Protein AF-A0A6U3RXX4-F1 (afdb_monomer_lite)

Structure (mmCIF, N/CA/C/O backbone):
data_AF-A0A6U3RXX4-F1
#
_entry.id   AF-A0A6U3RXX4-F1
#
loop_
_atom_site.group_PDB
_atom_site.id
_atom_site.type_symbol
_atom_site.label_atom_id
_atom_site.label_alt_id
_atom_site.label_comp_id
_atom_site.label_asym_id
_atom_site.label_entity_id
_atom_site.label_seq_id
_atom_site.pdbx_PDB_ins_code
_atom_site.Cartn_x
_atom_site.Cartn_y
_atom_site.Cartn_z
_atom_site.occupancy
_atom_site.B_iso_or_equiv
_atom_site.auth_seq_id
_atom_site.auth_comp_id
_atom_site.auth_asym_id
_atom_site.auth_atom_id
_atom_site.pdbx_PDB_model_num
ATOM 1 N N . MET A 1 1 ? 13.235 -25.865 76.300 1.00 36.00 1 MET A N 1
ATOM 2 C CA .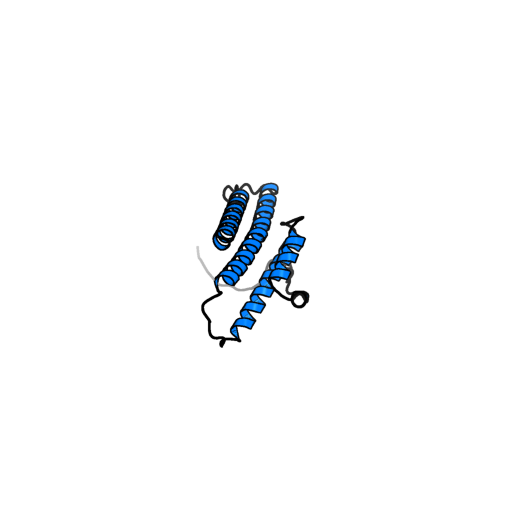 MET A 1 1 ? 14.362 -26.823 76.305 1.00 36.00 1 MET A CA 1
ATOM 3 C C . MET A 1 1 ? 14.403 -27.543 74.965 1.00 36.00 1 MET A C 1
ATOM 5 O O . MET A 1 1 ? 13.385 -28.084 74.573 1.00 36.00 1 MET A O 1
ATOM 9 N N . LYS A 1 2 ? 15.593 -27.541 74.352 1.00 37.03 2 LYS A N 1
ATOM 10 C CA . LYS A 1 2 ? 16.148 -28.481 73.360 1.00 37.03 2 LYS A CA 1
ATOM 11 C C . LYS A 1 2 ? 15.532 -28.563 71.951 1.00 37.03 2 LYS A C 1
ATOM 13 O O . LYS A 1 2 ? 14.462 -29.102 71.715 1.00 37.03 2 LYS A O 1
ATOM 18 N N . THR A 1 3 ? 16.356 -28.066 71.036 1.00 46.34 3 THR A N 1
ATOM 19 C CA . THR A 1 3 ? 16.461 -28.303 69.597 1.00 46.34 3 THR A CA 1
ATOM 20 C C . THR A 1 3 ? 16.712 -29.776 69.245 1.00 46.34 3 THR A C 1
ATOM 22 O O . THR A 1 3 ? 17.406 -30.478 69.981 1.00 46.34 3 THR A O 1
ATOM 25 N N . SER A 1 4 ? 16.252 -30.215 68.067 1.00 43.06 4 SER A N 1
ATOM 26 C CA . SER A 1 4 ? 17.024 -31.097 67.170 1.00 43.06 4 SER A CA 1
ATOM 27 C C . SER A 1 4 ? 16.424 -31.169 65.763 1.00 43.06 4 SER A C 1
ATOM 29 O O . SER A 1 4 ? 15.220 -31.313 65.584 1.00 43.06 4 SER A O 1
ATOM 31 N N . PHE A 1 5 ? 17.328 -31.041 64.794 1.00 48.62 5 PHE A N 1
ATOM 32 C CA . PHE A 1 5 ? 17.185 -31.136 63.341 1.00 48.62 5 PHE A CA 1
ATOM 33 C C . PHE A 1 5 ? 17.335 -32.599 62.877 1.00 48.62 5 PHE A C 1
ATOM 35 O O . PHE A 1 5 ? 18.210 -33.287 63.395 1.00 48.62 5 PHE A O 1
ATOM 42 N N . ALA A 1 6 ? 16.582 -33.017 61.852 1.00 43.78 6 ALA A N 1
ATOM 43 C CA . ALA A 1 6 ? 16.952 -34.031 60.839 1.00 43.78 6 ALA A CA 1
ATOM 44 C C . ALA A 1 6 ? 15.867 -34.018 59.730 1.00 43.78 6 ALA A C 1
ATOM 46 O O . ALA A 1 6 ? 14.708 -34.287 60.018 1.00 43.78 6 ALA A O 1
ATOM 47 N N . ILE A 1 7 ? 16.098 -33.368 58.583 1.00 49.62 7 ILE A N 1
ATOM 48 C CA . ILE A 1 7 ? 16.572 -33.909 57.285 1.00 49.62 7 ILE A CA 1
ATOM 49 C C . ILE A 1 7 ? 15.543 -34.823 56.563 1.00 49.62 7 ILE A C 1
ATOM 51 O O . ILE A 1 7 ? 15.255 -35.933 56.993 1.00 49.62 7 ILE A O 1
ATOM 55 N N . LEU A 1 8 ? 15.042 -34.270 55.443 1.00 46.16 8 LEU A N 1
ATOM 56 C CA . LEU A 1 8 ? 14.252 -34.780 54.292 1.00 46.16 8 LEU A CA 1
ATOM 57 C C . LEU A 1 8 ? 14.699 -36.171 53.762 1.00 46.16 8 LEU A C 1
ATOM 59 O O . LEU A 1 8 ? 15.834 -36.534 54.067 1.00 46.16 8 LEU A O 1
ATOM 63 N N . PRO A 1 9 ? 13.936 -36.919 52.909 1.00 52.41 9 PRO A N 1
ATOM 64 C CA . PRO A 1 9 ? 13.135 -36.396 51.777 1.00 52.41 9 PRO A CA 1
ATOM 65 C C . PRO A 1 9 ? 11.862 -37.186 51.380 1.00 52.41 9 PRO A C 1
ATOM 67 O O . PRO A 1 9 ? 11.770 -38.384 51.603 1.00 52.41 9 PRO A O 1
ATOM 70 N N . PHE A 1 10 ? 10.918 -36.566 50.661 1.00 43.75 10 PHE A N 1
ATOM 71 C CA . PHE A 1 10 ? 10.232 -37.282 49.575 1.00 43.75 10 PHE A CA 1
ATOM 72 C C . PHE A 1 10 ? 9.606 -36.321 48.565 1.00 43.75 10 PHE A C 1
ATOM 74 O O . PHE A 1 10 ? 8.859 -35.407 48.908 1.00 43.75 10 PHE A O 1
ATOM 81 N N . LEU A 1 11 ? 9.968 -36.552 47.309 1.00 52.66 11 LEU A N 1
ATOM 82 C CA . LEU A 1 11 ? 9.427 -35.920 46.123 1.00 52.66 11 LEU A CA 1
ATOM 83 C C . LEU A 1 11 ? 7.968 -36.336 45.903 1.00 52.66 11 LEU A C 1
ATOM 85 O O . LEU A 1 11 ? 7.667 -37.524 45.850 1.00 52.66 11 LEU A O 1
ATOM 89 N N . ALA A 1 12 ? 7.104 -35.362 45.647 1.00 48.19 12 ALA A N 1
ATOM 90 C CA . ALA A 1 12 ? 5.940 -35.504 44.775 1.00 48.19 12 ALA A CA 1
ATOM 91 C C . ALA A 1 12 ? 5.602 -34.086 44.293 1.00 48.19 12 ALA A C 1
ATOM 93 O O . ALA A 1 12 ? 5.144 -33.247 45.056 1.00 48.19 12 ALA A O 1
ATOM 94 N N . SER A 1 13 ? 6.097 -33.686 43.124 1.00 54.62 13 SER A N 1
ATOM 95 C CA . SER A 1 13 ? 5.371 -33.873 41.866 1.00 54.62 13 SER A CA 1
ATOM 96 C C . SER A 1 13 ? 3.950 -33.324 41.967 1.00 54.62 13 SER A C 1
ATOM 98 O O . SER A 1 13 ? 3.011 -34.052 42.272 1.00 54.62 13 SER A O 1
ATOM 100 N N . MET A 1 14 ? 3.800 -32.029 41.704 1.00 49.22 14 MET A N 1
ATOM 101 C CA . MET A 1 14 ? 2.543 -31.503 41.188 1.00 49.22 14 MET A CA 1
ATOM 102 C C . MET A 1 14 ? 2.856 -30.312 40.290 1.00 49.22 14 MET A C 1
ATOM 104 O O . MET A 1 14 ? 2.725 -29.146 40.653 1.00 49.22 14 MET A O 1
ATOM 108 N N . THR A 1 15 ? 3.358 -30.638 39.104 1.00 49.78 15 THR A N 1
ATOM 109 C CA . THR A 1 15 ? 3.320 -29.755 37.946 1.00 49.78 15 THR A CA 1
ATOM 110 C C . THR A 1 15 ? 1.853 -29.453 37.651 1.00 49.78 15 THR A C 1
ATOM 112 O O . THR A 1 15 ? 1.142 -30.266 37.063 1.00 49.78 15 THR A O 1
ATOM 115 N N . CYS A 1 16 ? 1.372 -28.292 38.099 1.00 45.94 16 CYS A N 1
ATOM 116 C CA . CYS A 1 16 ? 0.114 -27.751 37.604 1.00 45.94 16 CYS A CA 1
ATOM 117 C C . CYS A 1 16 ? 0.222 -27.638 36.083 1.00 45.94 16 CYS A C 1
ATOM 119 O O . CYS A 1 16 ? 1.156 -27.038 35.552 1.00 45.94 16 CYS A O 1
ATOM 121 N N . ALA A 1 17 ? -0.713 -28.304 35.415 1.00 54.53 17 ALA A N 1
ATOM 122 C CA . ALA A 1 17 ? -0.782 -28.474 33.982 1.00 54.53 17 ALA A CA 1
ATOM 123 C C . ALA A 1 17 ? -0.676 -27.129 33.253 1.00 54.53 17 ALA A C 1
ATOM 125 O O . ALA A 1 17 ? -1.635 -26.360 33.187 1.00 54.53 17 ALA A O 1
ATOM 126 N N . PHE A 1 18 ? 0.484 -26.885 32.646 1.00 48.62 18 PHE A N 1
ATOM 127 C CA . PHE A 1 18 ? 0.571 -26.021 31.483 1.00 48.62 18 PHE A CA 1
ATOM 128 C C . PHE A 1 18 ? -0.165 -26.774 30.376 1.00 48.62 18 PHE A C 1
ATOM 130 O O . PHE A 1 18 ? 0.385 -27.667 29.728 1.00 48.62 18 PHE A O 1
ATOM 137 N N . THR A 1 19 ? -1.458 -26.499 30.223 1.00 48.56 19 THR A N 1
ATOM 138 C CA . THR A 1 19 ? -2.145 -26.851 28.990 1.00 48.56 19 THR A CA 1
ATOM 139 C C . THR A 1 19 ? -1.445 -26.046 27.908 1.00 48.56 19 THR A C 1
ATOM 141 O O . THR A 1 19 ? -1.616 -24.837 27.779 1.00 48.56 19 THR A O 1
ATOM 144 N N . VAL A 1 20 ? -0.551 -26.718 27.183 1.00 53.41 20 VAL A N 1
ATOM 145 C CA . VAL A 1 20 ? -0.064 -26.239 25.899 1.00 53.41 20 VAL A CA 1
ATOM 146 C C . VAL A 1 20 ? -1.321 -26.082 25.059 1.00 53.41 20 VAL A C 1
ATOM 148 O O . VAL A 1 20 ? -1.849 -27.056 24.528 1.00 53.41 20 VAL A O 1
ATOM 151 N N . VAL A 1 21 ? -1.844 -24.858 24.994 1.00 52.09 21 VAL A N 1
ATOM 152 C CA . VAL A 1 21 ? -2.673 -24.451 23.869 1.00 52.09 21 VAL A CA 1
ATOM 153 C C . VAL A 1 21 ? -1.810 -24.780 22.658 1.00 52.09 21 VAL A C 1
ATOM 155 O O . VAL A 1 21 ? -0.687 -24.269 22.583 1.00 52.09 21 VAL A O 1
ATOM 158 N N . PRO A 1 22 ? -2.237 -25.680 21.759 1.00 47.78 22 PRO A N 1
ATOM 159 C CA . PRO A 1 22 ? -1.530 -25.846 20.512 1.00 47.78 22 PRO A CA 1
ATOM 160 C C . PRO A 1 22 ? -1.639 -24.493 19.822 1.00 47.78 22 PRO A C 1
ATOM 162 O O . PRO A 1 22 ? -2.690 -24.126 19.299 1.00 47.78 22 PRO A O 1
ATOM 165 N N . THR A 1 23 ? -0.560 -23.715 19.873 1.00 53.69 23 THR A N 1
ATOM 166 C CA . THR A 1 23 ? -0.358 -22.649 18.911 1.00 53.69 23 THR A CA 1
ATOM 167 C C . THR A 1 23 ? -0.569 -23.306 17.556 1.00 53.69 23 THR A C 1
ATOM 169 O O . THR A 1 23 ? 0.056 -24.343 17.291 1.00 53.69 23 THR A O 1
ATOM 172 N N . PRO A 1 24 ? -1.480 -22.799 16.709 1.00 47.38 24 PRO A N 1
ATOM 173 C CA . PRO A 1 24 ? -1.510 -23.251 15.340 1.00 47.38 24 PRO A CA 1
ATOM 174 C C . PRO A 1 24 ? -0.126 -22.933 14.785 1.00 47.38 24 PRO A C 1
ATOM 176 O O . PRO A 1 24 ? 0.220 -21.783 14.525 1.00 47.38 24 PRO A O 1
ATOM 179 N N . ARG A 1 25 ? 0.703 -23.973 14.669 1.00 48.19 25 ARG A N 1
ATOM 180 C CA . ARG A 1 25 ? 1.862 -23.958 13.800 1.00 48.19 25 ARG A CA 1
ATOM 181 C C . ARG A 1 25 ? 1.276 -23.760 12.413 1.00 48.19 25 ARG A C 1
ATOM 183 O O . ARG A 1 25 ? 0.945 -24.731 11.738 1.00 48.19 25 ARG A O 1
ATOM 190 N N . PHE A 1 26 ? 1.170 -22.510 11.979 1.00 49.03 26 PHE A N 1
ATOM 191 C CA . PHE A 1 26 ? 1.100 -22.160 10.565 1.00 49.03 26 PHE A CA 1
ATOM 192 C C . PHE A 1 26 ? 2.476 -22.413 9.928 1.00 49.03 26 PHE A C 1
ATOM 194 O O . PHE A 1 26 ? 3.059 -21.579 9.259 1.00 49.03 26 PHE A O 1
ATOM 201 N N . GLY A 1 27 ? 3.003 -23.620 10.144 1.00 51.25 27 GLY A N 1
ATOM 202 C CA . GLY A 1 27 ? 3.893 -24.264 9.207 1.00 51.25 27 GLY A CA 1
ATOM 203 C C . GLY A 1 27 ? 3.003 -24.847 8.126 1.00 51.25 27 GLY A C 1
ATOM 204 O O . GLY A 1 27 ? 2.627 -26.017 8.173 1.00 51.25 27 GLY A O 1
ATOM 205 N N . ARG A 1 28 ? 2.621 -24.010 7.170 1.00 43.28 28 ARG A N 1
ATOM 206 C CA . ARG A 1 28 ? 2.225 -24.489 5.856 1.00 43.28 28 ARG A CA 1
ATOM 207 C C . ARG A 1 28 ? 2.954 -23.618 4.853 1.00 43.28 28 ARG A C 1
ATOM 209 O O . ARG A 1 28 ? 2.505 -22.524 4.544 1.00 43.28 28 ARG A O 1
ATOM 216 N N . HIS A 1 29 ? 4.085 -24.138 4.374 1.00 53.34 29 HIS A N 1
ATOM 217 C CA . HIS A 1 29 ? 4.596 -23.790 3.057 1.00 53.34 29 HIS A CA 1
ATOM 218 C C . HIS A 1 29 ? 3.409 -23.843 2.100 1.00 53.34 29 HIS A C 1
ATOM 220 O O . HIS A 1 29 ? 2.818 -24.905 1.877 1.00 53.34 29 HIS A O 1
ATOM 226 N N . SER A 1 30 ? 2.985 -22.669 1.654 1.00 48.69 30 SER A N 1
ATOM 227 C CA . SER A 1 30 ? 1.847 -22.541 0.774 1.00 48.69 30 SER A CA 1
ATOM 228 C C . SER A 1 30 ? 2.338 -22.835 -0.646 1.00 48.69 30 SER A C 1
ATOM 230 O O . SER A 1 30 ? 3.315 -22.225 -1.084 1.00 48.69 30 SER A O 1
ATOM 232 N N . PRO A 1 31 ? 1.689 -23.732 -1.408 1.00 51.09 31 PRO A N 1
ATOM 233 C CA . PRO A 1 31 ? 2.023 -23.977 -2.815 1.00 51.09 31 PRO A CA 1
ATOM 234 C C . PRO A 1 31 ? 1.776 -22.746 -3.714 1.00 51.09 31 PRO A C 1
ATOM 236 O O . PRO A 1 31 ? 1.960 -22.820 -4.926 1.00 51.09 31 PRO A O 1
ATOM 239 N N . THR A 1 32 ? 1.376 -21.612 -3.130 1.00 53.12 32 THR A N 1
ATOM 240 C CA . THR A 1 32 ? 1.086 -20.340 -3.794 1.00 53.12 32 THR A CA 1
ATOM 241 C C . THR A 1 32 ? 2.323 -19.600 -4.295 1.00 53.12 32 THR A C 1
ATOM 243 O O . THR A 1 32 ? 2.177 -18.726 -5.138 1.00 53.12 32 THR A O 1
ATOM 246 N N . LEU A 1 33 ? 3.535 -19.938 -3.838 1.00 56.84 33 LEU A N 1
ATOM 247 C CA . LEU A 1 33 ? 4.760 -19.261 -4.297 1.00 56.84 33 LEU A CA 1
ATOM 248 C C . LEU A 1 33 ? 5.047 -19.477 -5.788 1.00 56.84 33 LEU A C 1
ATOM 250 O O . LEU A 1 33 ? 5.612 -18.604 -6.430 1.00 56.84 33 LEU A O 1
ATOM 254 N N . ASN A 1 34 ? 4.611 -20.605 -6.355 1.00 60.31 34 ASN A N 1
ATOM 255 C CA . ASN A 1 34 ? 4.755 -20.878 -7.790 1.00 60.31 34 ASN A CA 1
ATOM 256 C C . ASN A 1 34 ? 3.672 -20.201 -8.651 1.00 60.31 34 ASN A C 1
ATOM 258 O O . ASN A 1 34 ? 3.650 -20.420 -9.860 1.00 60.31 34 ASN A O 1
ATOM 262 N N . LEU A 1 35 ? 2.745 -19.447 -8.047 1.00 62.44 35 LEU A N 1
ATOM 263 C CA . LEU A 1 35 ? 1.692 -18.743 -8.786 1.00 62.44 35 LEU A CA 1
ATOM 264 C C . LEU A 1 35 ? 2.157 -17.387 -9.315 1.00 62.44 35 LEU A C 1
ATOM 266 O O . LEU A 1 35 ? 1.616 -16.936 -10.315 1.00 62.44 35 LEU A O 1
ATOM 270 N N . TYR A 1 36 ? 3.149 -16.776 -8.669 1.00 73.50 36 TYR A N 1
ATOM 271 C CA . TYR A 1 36 ? 3.623 -15.441 -9.010 1.00 73.50 36 TYR A CA 1
ATOM 272 C C . TYR A 1 36 ? 4.940 -15.520 -9.768 1.00 73.50 36 TYR A C 1
ATOM 274 O O . TYR A 1 36 ? 5.870 -16.225 -9.364 1.00 73.50 36 TYR A O 1
ATOM 282 N N . GLN A 1 37 ? 5.018 -14.791 -10.876 1.00 76.88 37 GLN A N 1
ATOM 283 C CA . GLN A 1 37 ? 6.220 -14.728 -11.707 1.00 76.88 37 GLN A CA 1
ATOM 284 C C . GLN A 1 37 ? 7.175 -13.621 -11.247 1.00 76.88 37 GLN A C 1
ATOM 286 O O . GLN A 1 37 ? 8.363 -13.675 -11.568 1.00 76.88 37 GLN A O 1
ATOM 291 N N . SER A 1 38 ? 6.680 -12.646 -10.477 1.00 82.75 38 SER A N 1
ATOM 292 C CA . SER A 1 38 ? 7.474 -11.542 -9.936 1.00 82.75 38 SER A CA 1
ATOM 293 C C . SER A 1 38 ? 6.900 -10.975 -8.627 1.00 82.75 38 SER A C 1
ATOM 295 O O . SER A 1 38 ? 5.770 -11.281 -8.236 1.00 82.75 38 SER A O 1
ATOM 297 N N . VAL A 1 39 ? 7.685 -10.132 -7.942 1.00 88.00 39 VAL A N 1
ATOM 298 C CA . VAL A 1 39 ? 7.260 -9.426 -6.716 1.00 88.00 39 VAL A CA 1
ATOM 299 C C . VAL A 1 39 ? 6.133 -8.440 -7.024 1.00 88.00 39 VAL A C 1
ATOM 301 O O . VAL A 1 39 ? 5.193 -8.308 -6.247 1.00 88.00 39 VAL A O 1
ATOM 304 N N . GLU A 1 40 ? 6.182 -7.775 -8.176 1.00 88.81 40 GLU A N 1
ATOM 305 C CA . GLU A 1 40 ? 5.203 -6.770 -8.594 1.00 88.81 40 GLU A CA 1
ATOM 306 C C . GLU A 1 40 ? 3.797 -7.359 -8.751 1.00 88.81 40 GLU A C 1
ATOM 308 O O . GLU A 1 40 ? 2.817 -6.700 -8.394 1.00 88.81 40 GLU A O 1
ATOM 313 N N . GLU A 1 41 ? 3.697 -8.593 -9.254 1.00 88.62 41 GLU A N 1
ATOM 314 C CA . GLU A 1 41 ? 2.433 -9.325 -9.380 1.00 88.62 41 GLU A CA 1
ATOM 315 C C . GLU A 1 41 ? 1.847 -9.648 -8.000 1.00 88.62 41 GLU A C 1
ATOM 317 O O . GLU A 1 41 ? 0.672 -9.383 -7.741 1.00 88.62 41 GLU A O 1
ATOM 322 N N . ALA A 1 42 ? 2.686 -10.128 -7.078 1.00 89.88 42 ALA A N 1
ATOM 323 C CA . ALA A 1 42 ? 2.275 -10.414 -5.707 1.00 89.88 42 ALA A CA 1
ATOM 324 C C . ALA A 1 42 ? 1.840 -9.145 -4.954 1.00 89.88 42 ALA A C 1
ATOM 326 O O . ALA A 1 42 ? 0.858 -9.176 -4.213 1.00 89.88 42 ALA A O 1
ATOM 327 N N . ILE A 1 43 ? 2.521 -8.013 -5.174 1.00 92.75 43 ILE A N 1
ATOM 328 C CA . ILE A 1 43 ? 2.131 -6.714 -4.603 1.00 92.75 43 ILE A CA 1
ATOM 329 C C . ILE A 1 43 ? 0.783 -6.258 -5.167 1.00 92.75 43 ILE A C 1
ATOM 331 O O . ILE A 1 43 ? -0.071 -5.818 -4.400 1.00 92.75 43 ILE A O 1
ATOM 335 N N . ALA A 1 44 ? 0.561 -6.374 -6.480 1.00 93.25 44 ALA A N 1
ATOM 336 C CA . ALA A 1 44 ? -0.716 -5.999 -7.090 1.00 93.25 44 ALA A CA 1
ATOM 337 C C . ALA A 1 44 ? -1.883 -6.824 -6.525 1.00 93.25 44 ALA A C 1
ATOM 339 O O . ALA A 1 44 ? -2.957 -6.286 -6.245 1.00 93.25 44 ALA A O 1
ATOM 340 N N . ASP A 1 45 ? -1.663 -8.119 -6.301 1.00 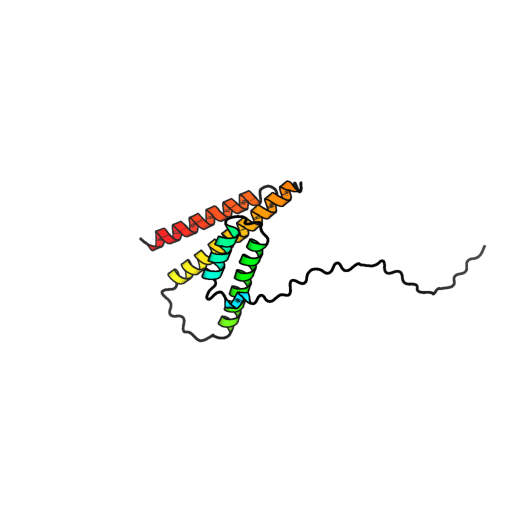92.38 45 ASP A N 1
ATOM 341 C CA . ASP A 1 45 ? -2.664 -8.978 -5.678 1.00 92.38 45 ASP A CA 1
ATOM 342 C C . ASP A 1 45 ? -2.871 -8.670 -4.193 1.00 92.38 45 ASP A C 1
ATOM 344 O O . ASP A 1 45 ? -4.019 -8.652 -3.737 1.00 92.38 45 ASP A O 1
ATOM 348 N N . ALA A 1 46 ? -1.810 -8.352 -3.449 1.00 92.31 46 ALA A N 1
ATOM 349 C CA . ALA A 1 46 ? -1.926 -7.900 -2.067 1.00 92.31 46 ALA A CA 1
ATOM 350 C C . ALA A 1 46 ? -2.744 -6.607 -1.965 1.00 92.31 46 ALA A C 1
ATOM 352 O O . ALA A 1 46 ? -3.694 -6.548 -1.187 1.00 92.31 46 ALA A O 1
ATOM 353 N N . GLU A 1 47 ? -2.464 -5.607 -2.800 1.00 94.38 47 GLU A N 1
ATOM 354 C CA . GLU A 1 47 ? -3.244 -4.366 -2.866 1.00 94.38 47 GLU A CA 1
ATOM 355 C C . GLU A 1 47 ? -4.716 -4.635 -3.188 1.00 94.38 47 GLU A C 1
ATOM 357 O O . GLU A 1 47 ? -5.605 -4.132 -2.500 1.00 94.38 47 GLU A O 1
ATOM 362 N N . ARG A 1 48 ? -4.988 -5.484 -4.186 1.00 94.50 48 ARG A N 1
ATOM 363 C CA . ARG A 1 48 ? -6.352 -5.865 -4.573 1.00 94.50 48 ARG A CA 1
ATOM 364 C C . ARG A 1 48 ? -7.110 -6.546 -3.431 1.00 94.50 48 ARG A C 1
ATOM 366 O O . ARG A 1 48 ? -8.293 -6.270 -3.242 1.00 94.50 48 ARG A O 1
ATOM 373 N N . ILE A 1 49 ? -6.460 -7.443 -2.691 1.00 93.38 49 ILE A N 1
ATOM 374 C CA . ILE A 1 49 ? -7.061 -8.153 -1.549 1.00 93.38 49 ILE A CA 1
ATOM 375 C C . ILE A 1 49 ? -7.295 -7.186 -0.380 1.00 93.38 49 ILE A C 1
ATOM 377 O O . ILE A 1 49 ? -8.360 -7.207 0.238 1.00 93.38 49 ILE A O 1
ATOM 381 N N . CYS A 1 50 ? -6.329 -6.311 -0.105 1.00 93.44 50 CYS A N 1
ATOM 382 C CA . CYS A 1 50 ? -6.367 -5.359 1.002 1.00 93.44 50 CYS A CA 1
ATOM 383 C C . CYS A 1 50 ? -7.270 -4.141 0.760 1.00 93.44 50 CYS A C 1
ATOM 385 O O . CYS A 1 50 ? -7.594 -3.449 1.722 1.00 93.44 50 CYS A O 1
ATOM 387 N N . ALA A 1 51 ? -7.688 -3.873 -0.483 1.00 92.25 51 ALA A N 1
ATOM 388 C CA . ALA A 1 51 ? -8.454 -2.678 -0.848 1.00 92.25 51 ALA A CA 1
ATOM 389 C C . ALA A 1 51 ? -9.767 -2.514 -0.061 1.00 92.25 51 ALA A C 1
ATOM 391 O O . ALA A 1 51 ? -10.175 -1.390 0.224 1.00 92.25 51 ALA A O 1
ATOM 392 N N . ASN A 1 52 ? -10.425 -3.625 0.285 1.00 88.19 52 ASN A N 1
ATOM 393 C CA . ASN A 1 52 ? -11.705 -3.602 0.998 1.00 88.19 52 ASN A CA 1
ATOM 394 C C . ASN A 1 52 ? -11.536 -3.607 2.523 1.00 88.19 52 ASN A C 1
ATOM 396 O O . ASN A 1 52 ? -12.227 -2.868 3.218 1.00 88.19 52 ASN A O 1
ATOM 400 N N . ASP A 1 53 ? -10.643 -4.454 3.041 1.00 90.44 53 ASP A N 1
ATOM 401 C CA . ASP A 1 53 ? -10.350 -4.550 4.473 1.00 90.44 53 ASP A CA 1
ATOM 402 C C . ASP A 1 53 ? -8.839 -4.743 4.693 1.00 90.44 53 ASP A C 1
ATOM 404 O O . ASP A 1 53 ? -8.339 -5.878 4.645 1.00 90.44 53 ASP A O 1
ATOM 408 N N . PRO A 1 54 ? -8.097 -3.655 4.967 1.00 89.75 54 PRO A N 1
ATOM 409 C CA . PRO A 1 54 ? -6.662 -3.720 5.227 1.00 89.75 54 PRO A CA 1
ATOM 410 C C . PRO A 1 54 ? -6.326 -4.381 6.574 1.00 89.75 54 PRO A C 1
ATOM 412 O O . PRO A 1 54 ? -5.177 -4.748 6.809 1.00 89.75 54 PRO A O 1
ATOM 415 N N . GLY A 1 55 ? -7.306 -4.556 7.466 1.00 90.12 55 GLY A N 1
ATOM 416 C CA . GLY A 1 55 ? -7.148 -5.243 8.747 1.00 90.12 55 GLY A CA 1
ATOM 417 C C . GLY A 1 55 ? -7.516 -6.728 8.712 1.00 90.12 55 GLY A C 1
ATOM 418 O O . GLY A 1 55 ? -7.493 -7.369 9.774 1.00 90.12 55 GLY A O 1
ATOM 419 N N . SER A 1 56 ? -7.894 -7.259 7.546 1.00 91.19 56 SER A N 1
ATOM 420 C CA . SER A 1 56 ? -8.305 -8.653 7.359 1.00 91.19 56 SER A CA 1
ATOM 421 C C . SER A 1 56 ? -7.134 -9.633 7.498 1.00 91.19 56 SER A C 1
ATOM 423 O O . SER A 1 56 ? -5.958 -9.286 7.339 1.00 91.19 56 SER A O 1
ATOM 425 N N . ALA A 1 57 ? -7.447 -10.894 7.809 1.00 91.00 57 ALA A N 1
ATOM 426 C CA . ALA A 1 57 ? -6.434 -11.946 7.854 1.00 91.00 57 ALA A CA 1
ATOM 427 C C . ALA A 1 57 ? -5.895 -12.251 6.449 1.00 91.00 57 ALA A C 1
ATOM 429 O O . ALA A 1 57 ? -4.707 -12.514 6.290 1.00 91.00 57 ALA A O 1
ATOM 430 N N . GLU A 1 58 ? -6.758 -12.156 5.443 1.00 91.88 58 GLU A N 1
ATOM 431 C CA . GLU A 1 58 ? -6.466 -12.351 4.030 1.00 91.88 58 GLU A CA 1
ATOM 432 C C . GLU A 1 58 ? -5.484 -11.292 3.522 1.00 91.88 58 GLU A C 1
ATOM 434 O O . GLU A 1 58 ? -4.504 -11.642 2.870 1.00 91.88 58 GLU A O 1
ATOM 439 N N . CYS A 1 59 ? -5.688 -10.020 3.886 1.00 92.94 59 CYS A N 1
ATOM 440 C CA . CYS A 1 59 ? -4.747 -8.946 3.570 1.00 92.94 59 CYS A CA 1
ATOM 441 C C . CYS A 1 59 ? -3.366 -9.196 4.190 1.00 92.94 59 CYS A C 1
ATOM 443 O O . CYS A 1 59 ? -2.344 -9.029 3.526 1.00 92.94 59 CYS A O 1
ATOM 445 N N . ARG A 1 60 ? -3.316 -9.630 5.456 1.00 91.62 60 ARG A N 1
ATOM 446 C CA . ARG A 1 60 ? -2.047 -9.972 6.113 1.00 91.62 60 ARG A CA 1
ATOM 447 C C . ARG A 1 60 ? -1.326 -11.109 5.396 1.00 91.62 60 ARG A C 1
ATOM 449 O O . ARG A 1 60 ? -0.169 -10.943 5.040 1.00 91.62 60 ARG A O 1
ATOM 456 N N . VAL A 1 61 ? -2.035 -12.199 5.102 1.00 93.00 61 VAL A N 1
ATOM 457 C CA . VAL A 1 61 ? -1.475 -13.344 4.368 1.00 93.00 61 VAL A CA 1
ATOM 458 C C . VAL A 1 61 ? -0.978 -12.933 2.981 1.00 93.00 61 VAL A C 1
ATOM 460 O O . VAL A 1 61 ? 0.061 -13.417 2.544 1.00 93.00 61 VAL A O 1
ATOM 463 N N . ALA A 1 62 ? -1.682 -12.039 2.285 1.00 92.06 62 ALA A N 1
ATOM 464 C CA . ALA A 1 62 ? -1.246 -11.568 0.975 1.00 92.06 62 ALA A CA 1
ATOM 465 C C . ALA A 1 62 ? 0.092 -10.812 1.047 1.00 92.06 62 ALA A C 1
ATOM 467 O O . ALA A 1 62 ? 0.982 -11.070 0.240 1.00 92.06 62 ALA A O 1
ATOM 468 N N . TRP A 1 63 ? 0.278 -9.947 2.049 1.00 93.56 63 TRP A N 1
ATOM 469 C CA . TRP A 1 63 ? 1.566 -9.288 2.280 1.00 93.56 63 TRP A CA 1
ATOM 470 C C . TRP A 1 63 ? 2.653 -10.242 2.800 1.00 93.56 63 TRP A C 1
ATOM 472 O O . TRP A 1 63 ? 3.807 -10.083 2.412 1.00 93.56 63 TRP A O 1
ATOM 482 N N . ASP A 1 64 ? 2.306 -11.265 3.589 1.00 92.88 64 ASP A N 1
ATOM 483 C CA . ASP A 1 64 ? 3.256 -12.312 4.004 1.00 92.88 64 ASP A CA 1
ATOM 484 C C . ASP A 1 64 ? 3.787 -13.099 2.784 1.00 92.88 64 ASP A C 1
ATOM 486 O O . ASP A 1 64 ? 4.961 -13.462 2.727 1.00 92.88 64 ASP A O 1
ATOM 490 N N . ILE A 1 65 ? 2.948 -13.331 1.765 1.00 91.44 65 ILE A N 1
ATOM 491 C CA . ILE A 1 65 ? 3.367 -13.966 0.502 1.00 91.44 65 ILE A CA 1
ATOM 492 C C . ILE A 1 65 ? 4.366 -13.081 -0.257 1.00 91.44 65 ILE A C 1
ATOM 494 O O . ILE A 1 65 ? 5.340 -13.608 -0.794 1.00 91.44 65 ILE A O 1
ATOM 498 N N . VAL A 1 66 ? 4.155 -11.758 -0.291 1.00 92.00 66 VAL A N 1
ATOM 499 C CA . VAL A 1 66 ? 5.109 -10.811 -0.902 1.00 92.00 66 VAL A CA 1
ATOM 500 C C . VAL A 1 66 ? 6.483 -10.934 -0.238 1.00 92.00 66 VAL A C 1
ATOM 502 O O . VAL A 1 66 ? 7.487 -11.048 -0.938 1.00 92.00 66 VAL A O 1
ATOM 505 N N . GLU A 1 67 ? 6.531 -10.972 1.097 1.00 90.94 67 GLU A N 1
ATOM 506 C CA . GLU A 1 67 ? 7.789 -11.114 1.846 1.00 90.94 67 GLU A CA 1
ATOM 507 C C . GLU A 1 67 ? 8.509 -12.436 1.548 1.00 90.94 67 GLU A C 1
ATOM 509 O O . GLU A 1 67 ? 9.727 -12.458 1.355 1.00 90.94 67 GLU A O 1
ATOM 514 N N . GLU A 1 68 ? 7.771 -13.542 1.455 1.00 89.50 68 GLU A N 1
ATOM 515 C CA . GLU A 1 68 ? 8.350 -14.856 1.160 1.00 89.50 68 GLU A CA 1
ATOM 516 C C . GLU A 1 68 ? 8.912 -14.942 -0.275 1.00 89.50 68 GLU A C 1
ATOM 518 O O . GLU A 1 68 ? 9.967 -15.546 -0.506 1.00 89.50 68 GLU A O 1
ATOM 523 N N . ILE A 1 69 ? 8.252 -14.307 -1.253 1.00 87.00 69 ILE A N 1
ATOM 524 C CA . ILE A 1 69 ? 8.739 -14.245 -2.642 1.00 87.00 69 ILE A CA 1
ATOM 525 C C . ILE A 1 69 ? 10.028 -13.426 -2.723 1.00 87.00 69 ILE A C 1
ATOM 527 O O . ILE A 1 69 ? 10.996 -13.875 -3.339 1.00 87.00 69 ILE A O 1
ATOM 531 N N . GLU A 1 70 ? 10.075 -12.258 -2.083 1.00 84.44 70 GLU A N 1
ATOM 532 C CA . GLU A 1 70 ? 11.282 -11.426 -2.036 1.00 84.44 70 GLU A CA 1
ATOM 533 C C . GLU A 1 70 ? 12.450 -12.150 -1.367 1.00 84.44 70 GLU A C 1
ATOM 535 O O . GLU A 1 70 ? 13.567 -12.125 -1.885 1.00 84.44 70 GLU A O 1
ATOM 540 N N . SER A 1 71 ? 12.184 -12.842 -0.256 1.00 84.12 71 SER A N 1
ATOM 541 C CA . SER A 1 71 ? 13.167 -13.694 0.418 1.00 84.12 71 SER A CA 1
ATOM 542 C C . SER A 1 71 ? 13.718 -14.756 -0.540 1.00 84.12 71 SER A C 1
ATOM 544 O O . SER A 1 71 ? 14.932 -14.912 -0.694 1.00 84.12 71 SER A O 1
ATOM 546 N N . THR A 1 72 ? 12.834 -15.427 -1.284 1.00 80.19 72 THR A N 1
ATOM 547 C CA . THR A 1 72 ? 13.221 -16.446 -2.270 1.00 80.19 72 THR A CA 1
ATOM 548 C C . THR A 1 72 ? 14.057 -15.870 -3.416 1.00 80.19 72 THR A C 1
ATOM 550 O O . THR A 1 72 ? 15.017 -16.508 -3.853 1.00 80.19 72 THR A O 1
ATOM 553 N N . ILE A 1 73 ? 13.713 -14.684 -3.927 1.00 77.50 73 ILE A N 1
ATOM 554 C CA . ILE A 1 73 ? 14.475 -14.014 -4.992 1.00 77.50 73 ILE A CA 1
ATOM 555 C C . ILE A 1 73 ? 15.848 -13.591 -4.471 1.00 77.50 73 ILE A C 1
ATOM 557 O O . ILE A 1 73 ? 16.852 -13.926 -5.095 1.00 77.50 73 ILE A O 1
ATOM 561 N N . SER A 1 74 ? 15.909 -12.969 -3.292 1.00 73.88 74 SER A N 1
ATOM 562 C CA . SER A 1 74 ? 17.170 -12.571 -2.662 1.00 73.88 74 SER A CA 1
ATOM 563 C C . SER A 1 74 ? 18.111 -13.765 -2.454 1.00 73.88 74 SER A C 1
ATOM 565 O O . SER A 1 74 ? 19.311 -13.663 -2.708 1.00 73.88 74 SER A O 1
ATOM 567 N N . HIS A 1 75 ? 17.575 -14.932 -2.083 1.00 64.31 75 HIS A N 1
ATOM 568 C CA . HIS A 1 75 ? 18.362 -16.161 -1.976 1.00 64.31 75 HIS A CA 1
ATOM 569 C C . HIS A 1 75 ? 18.864 -16.701 -3.324 1.00 64.31 75 HIS A C 1
ATOM 571 O O . HIS A 1 75 ? 19.956 -17.265 -3.370 1.00 64.31 75 HIS A O 1
ATOM 577 N N . LYS A 1 76 ? 18.110 -16.530 -4.417 1.00 61.81 76 LYS A N 1
ATOM 578 C CA . LYS A 1 76 ? 18.523 -16.962 -5.766 1.00 61.81 76 LYS A CA 1
ATOM 579 C C . LYS A 1 76 ? 19.567 -16.032 -6.388 1.00 61.81 76 LYS A C 1
ATOM 581 O O . LYS A 1 76 ? 20.457 -16.507 -7.086 1.00 61.81 76 LYS A O 1
ATOM 586 N N . GLU A 1 77 ? 19.496 -14.731 -6.117 1.00 57.31 77 GLU A N 1
ATOM 587 C CA . GLU A 1 77 ? 20.482 -13.758 -6.610 1.00 57.31 77 GLU A CA 1
ATOM 588 C C . GLU A 1 77 ? 21.848 -13.884 -5.915 1.00 57.31 77 GLU A C 1
ATOM 590 O O . GLU A 1 77 ? 22.875 -13.550 -6.506 1.00 57.31 77 GLU A O 1
ATOM 595 N N . GLY A 1 78 ? 21.891 -14.459 -4.707 1.00 50.84 78 GLY A N 1
ATOM 596 C CA . GLY A 1 78 ? 23.135 -14.785 -4.002 1.00 50.84 78 GLY A CA 1
ATOM 597 C C . GLY A 1 78 ? 24.006 -15.864 -4.668 1.00 50.84 78 GLY A C 1
ATOM 598 O O . GLY A 1 78 ? 25.169 -15.997 -4.292 1.00 50.84 78 GLY A O 1
ATOM 599 N N . ASP A 1 79 ? 23.483 -16.602 -5.655 1.00 48.00 79 ASP A N 1
ATOM 600 C CA . ASP A 1 79 ? 24.195 -17.674 -6.381 1.00 48.00 79 ASP A CA 1
ATOM 601 C C . ASP A 1 79 ? 24.699 -17.226 -7.776 1.00 48.00 79 ASP A C 1
ATOM 603 O O . ASP A 1 79 ? 25.397 -17.959 -8.474 1.00 48.00 79 ASP A O 1
ATOM 607 N N . ALA A 1 80 ? 24.383 -15.992 -8.195 1.00 49.25 80 ALA A N 1
ATOM 608 C CA . ALA A 1 80 ? 24.693 -15.457 -9.525 1.00 49.25 80 ALA A CA 1
ATOM 609 C C . ALA A 1 80 ? 25.589 -14.204 -9.474 1.00 49.25 80 ALA A C 1
ATOM 611 O O 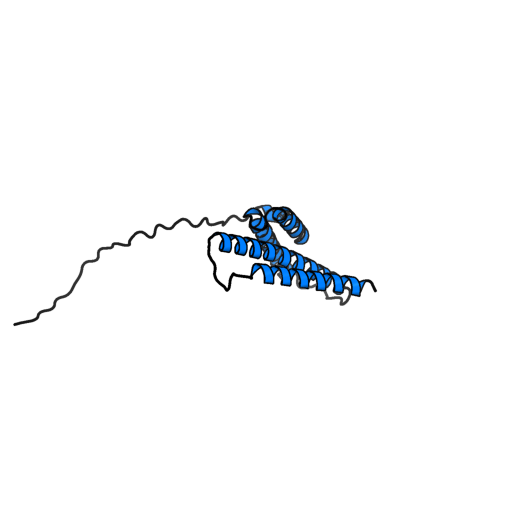. ALA A 1 80 ? 25.345 -13.203 -10.147 1.00 49.25 80 ALA A O 1
ATOM 612 N N . THR A 1 81 ? 26.682 -14.239 -8.710 1.00 50.09 81 THR A N 1
ATOM 613 C CA . THR A 1 81 ? 27.750 -13.240 -8.858 1.00 50.09 81 THR A CA 1
ATOM 614 C C . THR A 1 81 ? 28.527 -13.528 -10.144 1.00 50.09 81 THR A C 1
ATOM 616 O O . THR A 1 81 ? 29.338 -14.445 -10.112 1.00 50.09 81 THR A O 1
ATOM 619 N N . ASN A 1 82 ? 28.270 -12.822 -11.260 1.00 50.03 82 ASN A N 1
ATOM 620 C CA . ASN A 1 82 ? 29.231 -12.548 -12.361 1.00 50.03 82 ASN A CA 1
ATOM 621 C C . ASN A 1 82 ? 28.612 -11.751 -13.541 1.00 50.03 82 ASN A C 1
ATOM 623 O O . ASN A 1 82 ? 28.856 -12.075 -14.704 1.00 50.03 82 ASN A O 1
ATOM 627 N N . THR A 1 83 ? 27.848 -10.682 -13.293 1.00 51.06 83 THR A N 1
ATOM 628 C CA . THR A 1 83 ? 27.458 -9.752 -14.375 1.00 51.06 83 THR A CA 1
ATOM 629 C C . THR A 1 83 ? 28.199 -8.424 -14.195 1.00 51.06 83 THR A C 1
ATOM 631 O O . THR A 1 83 ? 28.066 -7.812 -13.134 1.00 51.06 83 THR A O 1
ATOM 634 N N . PRO A 1 84 ? 29.006 -7.961 -15.172 1.00 47.69 84 PRO A N 1
ATOM 635 C CA . PRO A 1 84 ? 29.708 -6.687 -15.064 1.00 47.69 84 PRO A CA 1
ATOM 636 C C . PRO A 1 84 ? 28.698 -5.540 -15.005 1.00 47.69 84 PRO A C 1
ATOM 638 O O . PRO A 1 84 ? 27.879 -5.377 -15.910 1.00 47.69 84 PRO A O 1
ATOM 641 N N . LEU A 1 85 ? 28.773 -4.752 -13.934 1.00 46.25 85 LEU A N 1
ATOM 642 C CA . LEU A 1 85 ? 27.964 -3.562 -13.703 1.00 46.25 85 LEU A CA 1
ATOM 643 C C . LEU A 1 85 ? 28.303 -2.502 -14.764 1.00 46.25 85 LEU A C 1
ATOM 645 O O . LEU A 1 85 ? 29.298 -1.788 -14.648 1.00 46.25 85 LEU 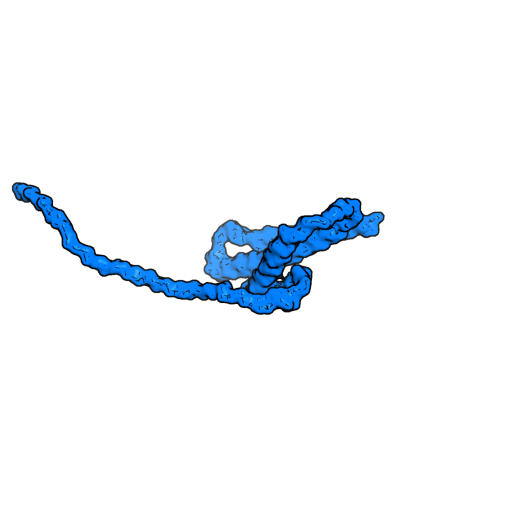A O 1
ATOM 649 N N . ASN A 1 86 ? 27.497 -2.420 -15.820 1.00 46.94 86 ASN A N 1
ATOM 650 C CA . ASN A 1 86 ? 27.567 -1.323 -16.776 1.00 46.94 86 ASN A CA 1
ATOM 651 C C . ASN A 1 86 ? 26.769 -0.148 -16.195 1.00 46.94 86 ASN A C 1
ATOM 653 O O . ASN A 1 86 ? 25.541 -0.176 -16.141 1.00 46.94 86 ASN A O 1
ATOM 657 N N . THR A 1 87 ? 27.475 0.851 -15.674 1.00 53.12 87 THR A N 1
ATOM 658 C CA . THR A 1 87 ? 26.893 2.054 -15.073 1.00 53.12 87 THR A CA 1
ATOM 659 C C . THR A 1 87 ? 26.165 2.877 -16.140 1.00 53.12 87 THR A C 1
ATOM 661 O O . THR A 1 87 ? 26.812 3.367 -17.063 1.00 53.12 87 THR A O 1
ATOM 664 N N . THR A 1 88 ? 24.852 3.076 -15.953 1.00 58.69 88 THR A N 1
ATOM 665 C CA . THR A 1 88 ? 23.831 3.727 -16.820 1.00 58.69 88 THR A CA 1
ATOM 666 C C . THR A 1 88 ? 23.138 2.752 -17.794 1.00 58.69 88 THR A C 1
ATOM 668 O O . THR A 1 88 ? 23.798 2.253 -18.703 1.00 58.69 88 THR A O 1
ATOM 671 N N . PRO A 1 89 ? 21.834 2.409 -17.612 1.00 56.00 89 PRO A N 1
ATOM 672 C CA . PRO A 1 89 ? 20.724 3.141 -16.982 1.00 56.00 89 PRO A CA 1
ATOM 673 C C . PRO A 1 89 ? 20.298 2.558 -15.615 1.00 56.00 89 PRO A C 1
ATOM 675 O O . PRO A 1 89 ? 19.532 1.604 -15.536 1.00 56.00 89 PRO A O 1
ATOM 678 N N . ASP A 1 90 ? 20.774 3.166 -14.530 1.00 70.62 90 ASP A N 1
ATOM 679 C CA . ASP A 1 90 ? 20.512 2.732 -13.144 1.00 70.62 90 ASP A CA 1
ATOM 680 C C . ASP A 1 90 ? 19.316 3.477 -12.508 1.00 70.62 90 ASP A C 1
ATOM 682 O O . ASP A 1 90 ? 18.643 2.983 -11.611 1.00 70.62 90 ASP A O 1
ATOM 686 N N . LEU A 1 91 ? 18.962 4.657 -13.035 1.00 76.94 91 LEU A N 1
ATOM 687 C CA . LEU A 1 91 ? 17.893 5.488 -12.469 1.00 76.94 91 LEU A CA 1
ATOM 688 C C . LEU A 1 91 ? 16.497 4.874 -12.648 1.00 76.94 91 LEU A C 1
ATOM 690 O O . LEU A 1 91 ? 15.679 4.950 -11.740 1.00 76.94 91 LEU A O 1
ATOM 694 N N . THR A 1 92 ? 16.210 4.239 -13.787 1.00 79.19 92 THR A N 1
ATOM 695 C CA . THR A 1 92 ? 14.914 3.574 -14.012 1.00 79.19 92 THR A CA 1
ATOM 696 C C . THR A 1 92 ? 14.736 2.367 -13.090 1.00 79.19 92 THR A C 1
ATOM 698 O O . THR A 1 92 ? 13.651 2.173 -12.548 1.00 79.19 92 THR A O 1
ATOM 701 N N . ALA A 1 93 ? 15.800 1.592 -12.859 1.00 79.62 93 ALA A N 1
ATOM 702 C CA . ALA A 1 93 ? 15.790 0.486 -11.902 1.00 79.62 93 ALA A CA 1
ATOM 703 C C . ALA A 1 93 ? 15.635 0.996 -10.456 1.00 79.62 93 ALA A C 1
ATOM 705 O O . ALA A 1 93 ? 14.857 0.445 -9.673 1.00 79.62 93 ALA A O 1
ATOM 706 N N . LEU A 1 94 ? 16.299 2.106 -10.119 1.00 84.00 94 LEU A N 1
ATOM 707 C CA . LEU A 1 94 ? 16.152 2.768 -8.825 1.00 84.00 94 LEU A CA 1
ATOM 708 C C . LEU A 1 94 ? 14.721 3.286 -8.602 1.00 84.00 94 LEU A C 1
ATOM 710 O O . LEU A 1 94 ? 14.151 3.070 -7.539 1.00 84.00 94 LEU A O 1
ATOM 714 N N . LEU A 1 95 ? 14.108 3.921 -9.603 1.00 83.38 95 LEU A N 1
ATOM 715 C CA . LEU A 1 95 ? 12.717 4.378 -9.519 1.00 83.38 95 LEU A CA 1
ATOM 716 C C . LEU A 1 95 ? 11.737 3.205 -9.397 1.00 83.38 95 LEU A C 1
ATOM 718 O O . LEU A 1 95 ? 10.793 3.293 -8.617 1.00 83.38 95 LEU A O 1
ATOM 722 N N . GLY A 1 96 ? 11.988 2.095 -10.100 1.00 84.31 96 GLY A N 1
ATOM 723 C CA . GLY A 1 96 ? 11.201 0.867 -9.968 1.00 84.31 96 GLY A CA 1
ATOM 724 C C . GLY A 1 96 ? 11.276 0.265 -8.562 1.00 84.31 96 GLY A C 1
ATOM 725 O O . GLY A 1 96 ? 10.247 -0.011 -7.951 1.00 84.31 96 GLY A O 1
ATOM 726 N N . SER A 1 97 ? 12.482 0.135 -8.000 1.00 86.69 97 SER A N 1
ATOM 727 C CA . SER A 1 97 ? 12.654 -0.350 -6.621 1.00 86.69 97 SER A CA 1
ATOM 728 C C . SER A 1 97 ? 12.053 0.603 -5.582 1.00 86.69 97 SER A C 1
ATOM 730 O O . SER A 1 97 ? 11.466 0.151 -4.598 1.00 86.69 97 SER A O 1
ATOM 732 N N . PHE A 1 98 ? 12.120 1.916 -5.813 1.00 89.38 98 PHE A N 1
ATOM 733 C CA . PHE A 1 98 ? 11.454 2.899 -4.964 1.00 89.38 98 PHE A CA 1
ATOM 734 C C . PHE A 1 98 ? 9.924 2.776 -5.019 1.00 89.38 98 PHE A C 1
ATOM 736 O O . PHE A 1 98 ? 9.284 2.822 -3.971 1.00 89.38 98 PHE A O 1
ATOM 743 N N . ASP A 1 99 ? 9.330 2.565 -6.197 1.00 88.44 99 ASP A N 1
ATOM 744 C CA . ASP A 1 99 ? 7.881 2.369 -6.336 1.00 88.44 99 ASP A CA 1
ATOM 745 C C . ASP A 1 99 ? 7.400 1.125 -5.573 1.00 88.44 99 ASP A C 1
ATOM 747 O O . ASP A 1 99 ? 6.454 1.200 -4.786 1.00 88.44 99 ASP A O 1
ATOM 751 N N . ILE A 1 100 ? 8.130 0.012 -5.704 1.00 91.12 100 ILE A N 1
ATOM 752 C CA . ILE A 1 100 ? 7.893 -1.224 -4.942 1.00 91.12 100 ILE A CA 1
ATOM 753 C C . ILE A 1 100 ? 7.921 -0.950 -3.432 1.00 91.12 100 ILE A C 1
ATOM 755 O O . ILE A 1 100 ? 7.012 -1.356 -2.703 1.00 91.12 100 ILE A O 1
ATOM 759 N N . LEU A 1 101 ? 8.937 -0.226 -2.952 1.00 91.62 101 LEU A N 1
ATOM 760 C CA . LEU A 1 101 ? 9.059 0.132 -1.538 1.00 91.62 101 LEU A CA 1
ATOM 761 C C . LEU A 1 101 ? 7.891 1.003 -1.063 1.00 91.62 101 LEU A C 1
ATOM 763 O O . LEU A 1 101 ? 7.333 0.739 0.003 1.00 91.62 101 LEU A O 1
ATOM 767 N N . VAL A 1 102 ? 7.489 2.007 -1.846 1.00 93.06 102 VAL A N 1
ATOM 768 C CA . VAL A 1 102 ? 6.357 2.885 -1.512 1.00 93.06 102 VAL A CA 1
ATOM 769 C C . VAL A 1 102 ? 5.056 2.084 -1.409 1.00 93.06 102 VAL A C 1
ATOM 771 O O . VAL A 1 102 ? 4.328 2.254 -0.431 1.00 93.06 102 VAL A O 1
ATOM 774 N N . ARG A 1 103 ? 4.792 1.166 -2.348 1.00 92.62 103 ARG A N 1
ATOM 775 C CA . ARG A 1 103 ? 3.599 0.297 -2.334 1.00 92.62 103 ARG A CA 1
ATOM 776 C C . ARG A 1 103 ? 3.549 -0.597 -1.094 1.00 92.62 103 ARG A C 1
ATOM 778 O O . ARG A 1 103 ? 2.524 -0.682 -0.421 1.00 92.62 103 ARG A O 1
ATOM 785 N N . LYS A 1 104 ? 4.679 -1.204 -0.722 1.00 93.31 104 LYS A N 1
ATOM 786 C CA . LYS A 1 104 ? 4.783 -2.018 0.501 1.00 93.31 104 LYS A CA 1
ATOM 787 C C . LYS A 1 104 ? 4.560 -1.207 1.772 1.00 93.31 104 LYS A C 1
ATOM 789 O O . LYS A 1 104 ? 3.879 -1.679 2.686 1.00 93.31 104 LYS A O 1
ATOM 794 N N . ILE A 1 105 ? 5.140 -0.007 1.850 1.00 93.44 105 ILE A N 1
ATOM 795 C CA . ILE A 1 105 ? 4.940 0.881 3.000 1.00 93.44 105 ILE A CA 1
ATOM 796 C C . ILE A 1 105 ? 3.467 1.266 3.099 1.00 93.44 105 ILE A C 1
ATOM 798 O O . ILE A 1 105 ? 2.914 1.196 4.192 1.00 93.44 105 ILE A O 1
ATOM 802 N N . ASP A 1 106 ? 2.816 1.597 1.984 1.00 92.81 106 ASP A N 1
ATOM 803 C CA . ASP A 1 106 ? 1.394 1.938 1.963 1.00 92.81 106 ASP A CA 1
ATOM 804 C C . ASP A 1 106 ? 0.514 0.815 2.533 1.00 92.81 106 ASP A C 1
ATOM 806 O O . ASP A 1 106 ? -0.282 1.049 3.448 1.00 92.81 106 ASP A O 1
ATOM 810 N N . GLY A 1 107 ? 0.732 -0.419 2.067 1.00 90.62 107 GLY A N 1
ATOM 811 C CA . GLY A 1 107 ? 0.007 -1.597 2.537 1.00 90.62 107 GLY A CA 1
ATOM 812 C C . GLY A 1 107 ? 0.223 -1.887 4.022 1.00 90.62 107 GLY A C 1
ATOM 813 O O . GLY A 1 107 ? -0.743 -2.020 4.779 1.00 90.62 107 GLY A O 1
ATOM 814 N N . LYS A 1 108 ? 1.484 -1.921 4.474 1.00 92.38 108 LYS A N 1
ATOM 815 C CA . LYS A 1 108 ? 1.816 -2.136 5.895 1.00 92.38 108 LYS A CA 1
ATOM 816 C C . LYS A 1 108 ? 1.269 -1.031 6.789 1.00 92.38 108 LYS A C 1
ATOM 818 O O . LYS A 1 108 ? 0.839 -1.290 7.911 1.00 92.38 108 LYS A O 1
ATOM 823 N N . MET A 1 109 ? 1.253 0.197 6.294 1.00 92.88 109 MET A N 1
ATOM 824 C CA . MET A 1 109 ? 0.716 1.325 7.029 1.00 92.88 109 MET A CA 1
ATOM 825 C C . MET A 1 109 ? -0.816 1.262 7.138 1.00 92.88 109 MET A C 1
ATOM 827 O O . MET A 1 109 ? -1.375 1.593 8.184 1.00 92.88 109 MET A O 1
ATOM 831 N N . GLY A 1 110 ? -1.494 0.741 6.110 1.00 90.25 110 GLY A N 1
ATOM 832 C CA . GLY A 1 110 ? -2.914 0.387 6.176 1.00 90.25 110 GLY A CA 1
ATOM 833 C C . GLY A 1 110 ? -3.212 -0.672 7.243 1.00 90.25 110 GLY A C 1
ATOM 834 O O . GLY A 1 110 ? -4.134 -0.496 8.041 1.00 90.25 110 GLY A O 1
ATOM 835 N N . GLN A 1 111 ? -2.395 -1.728 7.321 1.00 92.06 111 GLN A N 1
ATOM 836 C CA . GLN A 1 111 ? -2.507 -2.754 8.370 1.00 92.06 111 GLN A CA 1
ATOM 837 C C . GLN A 1 111 ? -2.279 -2.178 9.773 1.00 92.06 111 GLN A C 1
ATOM 839 O O . GLN A 1 111 ? -3.003 -2.523 10.713 1.00 92.06 111 GLN A O 1
ATOM 844 N N . LEU A 1 112 ? -1.282 -1.299 9.919 1.00 91.69 112 LEU A N 1
ATOM 845 C CA . LEU A 1 112 ? -0.977 -0.636 11.184 1.00 91.69 112 LEU A CA 1
ATOM 846 C C . LEU A 1 112 ? -2.173 0.183 11.663 1.00 91.69 112 LEU A C 1
ATOM 848 O O . LEU A 1 112 ? -2.635 -0.022 12.781 1.00 91.69 112 LEU A O 1
ATOM 852 N N . LYS A 1 113 ? -2.714 1.045 10.799 1.00 90.50 113 LYS A N 1
ATOM 853 C CA . LYS A 1 113 ? -3.891 1.861 11.106 1.00 90.50 113 LYS A CA 1
ATOM 854 C C . LYS A 1 113 ? -5.094 1.002 11.492 1.00 90.50 113 LYS A C 1
ATOM 856 O O . LYS A 1 113 ? -5.662 1.220 12.552 1.00 90.50 113 LYS A O 1
ATOM 861 N N . ALA A 1 114 ? -5.415 -0.028 10.708 1.00 90.06 114 ALA A N 1
ATOM 862 C CA . ALA A 1 114 ? -6.530 -0.923 11.020 1.00 90.06 114 ALA A CA 1
ATOM 863 C C . ALA A 1 114 ? -6.350 -1.647 12.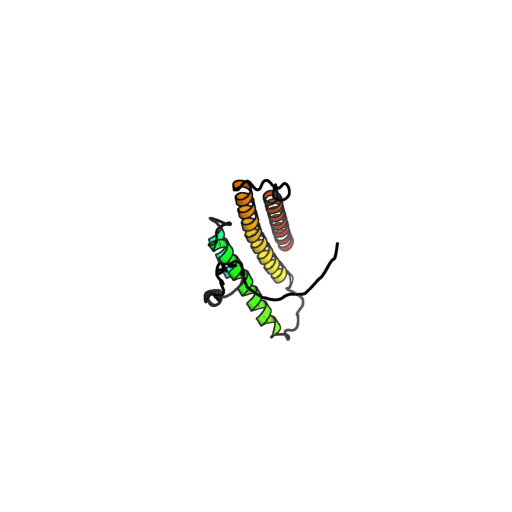368 1.00 90.06 114 ALA A C 1
ATOM 865 O O . ALA A 1 114 ? -7.319 -1.918 13.075 1.00 90.06 114 ALA A O 1
ATOM 866 N N . THR A 1 115 ? -5.108 -1.961 12.743 1.00 89.56 115 THR A N 1
ATOM 867 C CA . THR A 1 115 ? -4.794 -2.544 14.054 1.00 89.56 115 THR A CA 1
ATOM 868 C C . THR A 1 115 ? -4.941 -1.512 15.172 1.00 89.56 115 THR A C 1
ATOM 870 O O . THR A 1 115 ? -5.509 -1.824 16.215 1.00 89.56 115 THR A O 1
ATOM 873 N N . THR A 1 116 ? -4.468 -0.282 14.957 1.00 89.38 116 THR A N 1
ATOM 874 C CA . THR A 1 116 ? -4.630 0.840 15.891 1.00 89.38 116 THR A CA 1
ATOM 875 C C . THR A 1 116 ? -6.105 1.150 16.149 1.00 89.38 116 THR A C 1
ATOM 877 O O . THR A 1 116 ? -6.493 1.252 17.310 1.00 89.38 116 THR A O 1
ATOM 880 N N . ASP A 1 117 ? -6.932 1.205 15.105 1.00 87.62 117 ASP A N 1
ATOM 881 C CA . ASP A 1 117 ? -8.372 1.464 15.222 1.00 87.62 117 ASP A CA 1
ATOM 882 C C . ASP A 1 117 ? -9.057 0.366 16.060 1.00 87.62 117 ASP A C 1
ATOM 884 O O . ASP A 1 117 ? -9.775 0.661 17.016 1.00 87.62 117 ASP A O 1
ATOM 888 N N . LYS A 1 118 ? -8.732 -0.912 15.804 1.00 88.44 118 LYS A N 1
ATOM 889 C CA . LYS A 1 118 ? -9.226 -2.051 16.604 1.00 88.44 118 LYS A CA 1
ATOM 890 C C . LYS A 1 118 ? -8.798 -1.977 18.072 1.00 88.44 118 LYS A C 1
ATOM 892 O O . LYS A 1 118 ? -9.569 -2.335 18.958 1.00 88.44 118 LYS A O 1
ATOM 897 N N . LEU A 1 119 ? -7.573 -1.539 18.363 1.00 87.50 119 LEU A N 1
ATOM 898 C CA . LEU A 1 119 ? -7.107 -1.378 19.746 1.00 87.50 119 LEU A CA 1
ATOM 899 C C . LEU A 1 119 ? -7.881 -0.274 20.474 1.00 87.50 119 LEU A C 1
ATOM 901 O O . LEU A 1 119 ? -8.262 -0.456 21.633 1.00 87.50 119 LEU A O 1
ATOM 905 N N . GLN A 1 120 ? -8.159 0.832 19.787 1.00 85.25 120 GLN A N 1
ATOM 906 C CA . GLN A 1 120 ? -8.961 1.922 20.331 1.00 85.25 120 GLN A CA 1
ATOM 907 C C . GLN A 1 120 ? -10.405 1.473 20.612 1.00 85.25 120 GLN A C 1
ATOM 909 O O . GLN A 1 120 ? -10.937 1.768 21.683 1.00 85.25 120 GLN A O 1
ATOM 914 N N . GLU A 1 121 ? -11.013 0.688 19.716 1.00 85.12 121 GLU A N 1
ATOM 915 C CA . GLU A 1 121 ? -12.339 0.081 19.925 1.00 85.12 121 GLU A CA 1
ATOM 916 C C . GLU A 1 121 ? -12.387 -0.835 21.155 1.00 85.12 121 GLU A C 1
ATOM 918 O O . GLU A 1 121 ? -13.365 -0.833 21.904 1.00 85.12 121 GLU A O 1
ATOM 923 N N . LEU A 1 122 ? -11.317 -1.595 21.400 1.00 86.62 122 LEU A N 1
ATOM 924 C CA . LEU A 1 122 ? -11.194 -2.476 22.564 1.00 86.62 122 LEU A CA 1
ATOM 925 C C . LEU A 1 122 ? -10.896 -1.719 23.872 1.00 86.62 122 LEU A C 1
ATOM 927 O O . LEU A 1 122 ? -10.746 -2.342 24.924 1.00 86.62 122 LEU A O 1
ATOM 931 N N . GLY A 1 123 ? -10.831 -0.385 23.832 1.00 81.56 123 GLY A N 1
ATOM 932 C CA . GLY A 1 123 ? -10.611 0.464 25.001 1.00 81.56 123 GLY A CA 1
ATOM 933 C C . GLY A 1 123 ? -9.152 0.543 25.447 1.00 81.56 123 GLY A C 1
ATOM 934 O O . GLY A 1 123 ? -8.882 1.008 26.557 1.00 81.56 123 GLY A O 1
ATOM 935 N N . ALA A 1 124 ? -8.204 0.123 24.601 1.00 77.69 124 ALA A N 1
ATOM 936 C CA . ALA A 1 124 ? -6.779 0.332 24.828 1.00 77.69 124 ALA A CA 1
ATOM 937 C C . ALA A 1 124 ? -6.412 1.795 24.515 1.00 77.69 124 ALA A C 1
ATOM 939 O O . ALA A 1 124 ? -5.769 2.098 23.513 1.00 77.69 124 ALA A O 1
ATOM 940 N N . ASN A 1 125 ? -6.850 2.712 25.383 1.00 70.69 125 ASN A N 1
ATOM 941 C CA . ASN A 1 125 ? -6.581 4.151 25.291 1.00 70.69 125 ASN A CA 1
ATOM 942 C C . ASN A 1 125 ? -5.174 4.487 25.817 1.00 70.69 125 ASN A C 1
ATOM 944 O O . ASN A 1 125 ? -5.016 5.270 26.754 1.00 70.69 125 ASN A O 1
ATOM 948 N N . ASP A 1 126 ? -4.153 3.837 25.261 1.00 78.62 126 ASP A N 1
ATOM 949 C CA . ASP A 1 126 ? -2.764 4.178 25.554 1.00 78.62 126 ASP A CA 1
ATOM 950 C C . ASP A 1 126 ? -2.367 5.432 24.745 1.00 78.62 126 ASP A C 1
ATOM 952 O O . ASP A 1 126 ? -2.480 5.410 23.514 1.00 78.62 126 ASP A O 1
ATOM 956 N N . PRO A 1 127 ? -1.862 6.505 25.386 1.00 76.81 127 PRO A N 1
ATOM 957 C CA . PRO A 1 127 ? -1.440 7.733 24.703 1.00 76.81 127 PRO A CA 1
ATOM 958 C C . PRO A 1 127 ? -0.368 7.527 23.619 1.00 76.81 127 PRO A C 1
ATOM 960 O O . PRO A 1 127 ? -0.178 8.383 22.760 1.00 76.81 127 PRO A O 1
ATOM 963 N N . SER A 1 128 ? 0.376 6.417 23.658 1.00 74.56 128 SER A N 1
ATOM 964 C CA . SER A 1 128 ? 1.382 6.072 22.644 1.00 74.56 128 SER A CA 1
ATOM 965 C C . SER A 1 128 ? 0.774 5.484 21.364 1.00 74.56 128 SER A C 1
ATOM 967 O O . SER A 1 128 ? 1.309 5.690 20.267 1.00 74.56 128 SER A O 1
ATOM 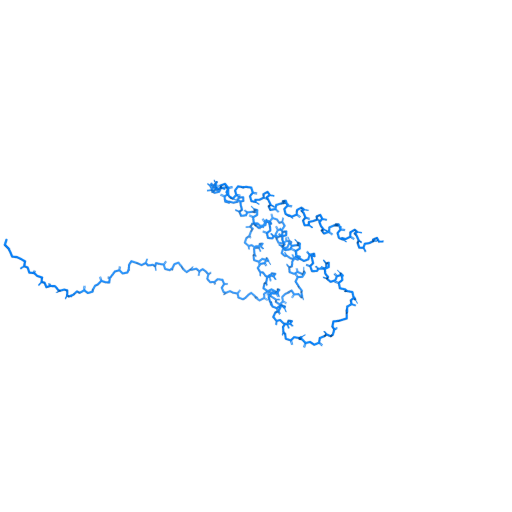969 N N . VAL A 1 129 ? -0.355 4.782 21.504 1.00 76.62 129 VAL A N 1
ATOM 970 C CA . VAL A 1 129 ? -1.156 4.218 20.407 1.00 76.62 129 VAL A CA 1
ATOM 971 C C . VAL A 1 129 ? -2.063 5.300 19.820 1.00 76.62 129 VAL A C 1
ATOM 973 O O . VAL A 1 129 ? -2.286 5.341 18.606 1.00 76.62 129 VAL A O 1
ATOM 976 N N . GLU A 1 130 ? -2.499 6.235 20.667 1.00 72.75 130 GLU A N 1
ATOM 977 C CA . GLU A 1 130 ? -3.226 7.435 20.276 1.00 72.75 130 GLU A CA 1
ATOM 978 C C . GLU A 1 130 ? -2.409 8.256 19.255 1.00 72.75 130 GLU A C 1
ATOM 980 O O . GLU A 1 130 ? -1.258 8.656 19.457 1.00 72.75 130 GLU A O 1
ATOM 985 N N . GLY A 1 131 ? -2.990 8.443 18.071 1.00 80.75 131 GLY A N 1
ATOM 986 C CA . GLY A 1 131 ? -2.364 9.180 16.974 1.00 80.75 131 GLY A CA 1
ATOM 987 C C . GLY A 1 131 ? -1.348 8.395 16.139 1.00 80.75 131 GLY A C 1
ATOM 988 O O . GLY A 1 131 ? -0.804 8.962 15.190 1.00 80.75 131 GLY A O 1
ATOM 989 N N . LEU A 1 132 ? -1.103 7.105 16.409 1.00 85.12 132 LEU A N 1
ATOM 990 C CA . LEU A 1 132 ? -0.224 6.293 15.556 1.00 85.12 132 LEU A CA 1
ATOM 991 C C . LEU A 1 132 ? -0.787 6.172 14.130 1.00 85.12 132 LEU A C 1
ATOM 993 O O . LEU A 1 132 ? -0.037 6.336 13.173 1.00 85.12 132 LEU A O 1
ATOM 997 N N . GLY A 1 133 ? -2.109 6.013 13.995 1.00 83.06 133 GLY A N 1
ATOM 998 C CA . GLY A 1 133 ? -2.809 6.030 12.705 1.00 83.06 133 GLY A CA 1
ATOM 999 C C . GLY A 1 133 ? -2.694 7.363 11.949 1.00 83.06 133 GLY A C 1
ATOM 1000 O O . GLY A 1 133 ? -2.643 7.375 10.725 1.00 83.06 133 GLY A O 1
ATOM 1001 N N . VAL A 1 134 ? -2.581 8.492 12.657 1.00 87.00 134 VAL A N 1
ATOM 1002 C CA . VAL A 1 134 ? -2.388 9.814 12.029 1.00 87.00 134 VAL A CA 1
ATOM 1003 C C . VAL A 1 134 ? -0.967 9.953 11.488 1.00 87.00 134 VAL A C 1
ATOM 1005 O O . VAL A 1 134 ? -0.783 10.318 10.331 1.00 87.00 134 VAL A O 1
ATOM 1008 N N . ARG A 1 135 ? 0.039 9.599 12.298 1.00 89.25 135 ARG A N 1
ATOM 1009 C CA . ARG A 1 135 ? 1.455 9.618 11.881 1.00 89.25 135 ARG A CA 1
ATOM 1010 C C . ARG A 1 135 ? 1.714 8.662 10.715 1.00 89.25 135 ARG A C 1
ATOM 1012 O O . ARG A 1 135 ? 2.510 8.947 9.826 1.00 89.25 135 ARG A O 1
ATOM 1019 N N . ALA A 1 136 ? 1.013 7.536 10.723 1.00 88.00 136 ALA A N 1
ATOM 1020 C CA . ALA A 1 136 ? 0.990 6.563 9.650 1.00 88.00 136 ALA A CA 1
ATOM 1021 C C . ALA A 1 136 ? 0.528 7.175 8.313 1.00 88.00 136 ALA A C 1
ATOM 1023 O O . ALA A 1 136 ? 1.226 7.068 7.303 1.00 88.00 136 ALA A O 1
ATOM 1024 N N . GLU A 1 137 ? -0.609 7.875 8.307 1.00 88.88 137 GLU A N 1
ATOM 1025 C CA . GLU A 1 137 ? -1.114 8.565 7.110 1.00 88.88 137 GLU A CA 1
ATOM 1026 C C . GLU A 1 137 ? -0.213 9.728 6.674 1.00 88.88 137 GLU A C 1
ATOM 1028 O O . GLU A 1 137 ? 0.010 9.938 5.482 1.00 88.88 137 GLU A O 1
ATOM 1033 N N . GLU A 1 138 ? 0.367 10.463 7.622 1.00 91.94 138 GLU A N 1
ATOM 1034 C CA . GLU A 1 138 ? 1.337 11.519 7.324 1.00 91.94 138 GLU A CA 1
ATOM 1035 C C . GLU A 1 138 ? 2.558 10.963 6.576 1.00 91.94 138 GLU A C 1
ATOM 1037 O O . GLU A 1 138 ? 2.946 11.488 5.529 1.00 91.94 138 GLU A O 1
ATOM 1042 N N . MET A 1 139 ? 3.110 9.838 7.041 1.00 92.50 139 MET A N 1
ATOM 1043 C CA . MET A 1 139 ? 4.222 9.167 6.368 1.00 92.50 139 MET A CA 1
ATOM 1044 C C . MET A 1 139 ? 3.853 8.721 4.945 1.00 92.50 139 MET A C 1
ATOM 1046 O O . MET A 1 139 ? 4.645 8.929 4.023 1.00 92.50 139 MET A O 1
ATOM 1050 N N . LYS A 1 140 ? 2.648 8.171 4.738 1.00 91.38 140 LYS A N 1
ATOM 1051 C CA . LYS A 1 140 ? 2.145 7.812 3.398 1.00 91.38 140 LYS A CA 1
ATOM 1052 C C . LYS A 1 140 ? 2.111 9.020 2.464 1.00 91.38 140 LYS A C 1
ATOM 1054 O O . LYS A 1 140 ? 2.609 8.947 1.340 1.00 91.38 140 LYS A O 1
ATOM 1059 N N . ASN A 1 141 ? 1.584 10.144 2.942 1.00 92.12 141 ASN A N 1
ATOM 1060 C CA . ASN A 1 141 ? 1.482 11.373 2.157 1.00 92.12 141 ASN A CA 1
ATOM 1061 C C . ASN A 1 141 ? 2.859 11.914 1.748 1.00 92.12 141 ASN A C 1
ATOM 1063 O O . ASN A 1 141 ? 3.048 12.303 0.595 1.00 92.12 141 ASN A O 1
ATOM 1067 N N . HIS A 1 142 ? 3.839 11.891 2.656 1.00 93.25 142 HIS A N 1
ATOM 1068 C CA . HIS A 1 142 ? 5.206 12.306 2.337 1.00 93.25 142 HIS A CA 1
ATOM 1069 C C . HIS A 1 142 ? 5.859 11.416 1.278 1.00 93.25 142 HIS A C 1
ATOM 1071 O O . HIS A 1 142 ? 6.506 11.927 0.365 1.00 93.25 142 HIS A O 1
ATOM 1077 N N . LEU A 1 143 ? 5.669 10.098 1.357 1.00 90.88 143 LEU A N 1
ATOM 1078 C CA . LEU A 1 143 ? 6.217 9.167 0.370 1.00 90.88 143 LEU A CA 1
ATOM 1079 C C . LEU A 1 143 ? 5.569 9.344 -1.004 1.00 90.88 143 LEU A C 1
ATOM 1081 O O . LEU A 1 143 ? 6.275 9.392 -2.011 1.00 90.88 143 LEU A O 1
ATOM 1085 N N . ALA A 1 144 ? 4.246 9.518 -1.047 1.00 88.50 144 ALA A N 1
ATOM 1086 C CA . ALA A 1 144 ? 3.528 9.814 -2.283 1.00 88.50 144 ALA A CA 1
ATOM 1087 C C . ALA A 1 144 ? 4.013 11.127 -2.919 1.00 88.50 144 ALA A C 1
ATOM 1089 O O . ALA A 1 144 ? 4.220 11.184 -4.132 1.00 88.50 144 ALA A O 1
ATOM 1090 N N . TYR A 1 145 ? 4.249 12.156 -2.100 1.00 91.88 145 TYR A N 1
ATOM 1091 C CA . TYR A 1 145 ? 4.816 13.424 -2.548 1.00 91.88 145 TYR A CA 1
ATOM 1092 C C . TYR A 1 145 ? 6.214 13.247 -3.155 1.00 91.88 145 TYR A C 1
ATOM 1094 O O . TYR A 1 145 ? 6.439 13.661 -4.290 1.00 91.88 145 TYR A O 1
ATOM 1102 N N . VAL A 1 146 ? 7.136 12.595 -2.435 1.00 91.38 146 VAL A N 1
ATOM 1103 C CA . VAL A 1 146 ? 8.512 12.366 -2.913 1.00 91.38 146 VAL A CA 1
ATOM 1104 C C . VAL A 1 146 ? 8.506 11.580 -4.220 1.00 91.38 146 VAL A C 1
ATOM 1106 O O . VAL A 1 146 ? 9.196 11.954 -5.165 1.00 91.38 146 VAL A O 1
ATOM 1109 N N . ARG A 1 147 ? 7.688 10.529 -4.306 1.00 89.94 147 ARG A N 1
ATOM 1110 C CA . ARG A 1 147 ? 7.524 9.736 -5.526 1.00 89.94 147 ARG A CA 1
ATOM 1111 C C . ARG A 1 147 ? 7.096 10.600 -6.708 1.00 89.94 147 ARG A C 1
ATOM 1113 O O . ARG A 1 147 ? 7.731 10.543 -7.756 1.00 89.94 147 ARG A O 1
ATOM 1120 N N . ASN A 1 148 ? 6.045 11.400 -6.546 1.00 89.31 148 ASN A N 1
ATOM 1121 C CA . ASN A 1 148 ? 5.542 12.247 -7.627 1.00 89.31 148 ASN A CA 1
ATOM 1122 C C . ASN A 1 148 ? 6.592 13.283 -8.058 1.00 89.31 148 ASN A C 1
ATOM 1124 O O . ASN A 1 148 ? 6.827 13.448 -9.251 1.00 89.31 148 ASN A O 1
ATOM 1128 N N . TYR A 1 149 ? 7.281 13.902 -7.096 1.00 89.31 149 TYR A N 1
ATOM 1129 C CA . TYR A 1 149 ? 8.358 14.854 -7.369 1.00 89.31 149 TYR A CA 1
ATOM 1130 C C . TYR A 1 149 ? 9.495 14.231 -8.194 1.00 89.31 149 TYR A C 1
ATOM 1132 O O . TYR A 1 149 ? 9.959 14.825 -9.167 1.00 89.31 149 TYR A O 1
ATOM 1140 N N . LEU A 1 150 ? 9.922 13.012 -7.845 1.00 86.12 150 LEU A N 1
ATOM 1141 C CA . LEU A 1 150 ? 10.961 12.296 -8.588 1.00 86.12 150 LEU A CA 1
ATOM 1142 C C . LEU A 1 150 ? 10.518 11.983 -10.026 1.00 86.12 150 LEU A C 1
ATOM 1144 O O . LEU A 1 150 ? 11.297 12.184 -10.960 1.00 86.12 150 LEU A O 1
ATOM 1148 N N . TYR A 1 151 ? 9.265 11.570 -10.232 1.00 83.12 151 TYR A N 1
ATOM 1149 C CA . TYR A 1 151 ? 8.725 11.349 -11.578 1.00 83.12 151 TYR A CA 1
ATOM 1150 C C . TYR A 1 151 ? 8.670 12.631 -12.416 1.00 83.12 151 TYR A C 1
ATOM 1152 O O . TYR A 1 151 ? 9.074 12.618 -13.575 1.00 83.12 151 TYR A O 1
ATOM 1160 N N . GLU A 1 152 ? 8.229 13.748 -11.838 1.00 86.12 152 GLU A N 1
ATOM 1161 C CA . GLU A 1 152 ? 8.195 15.038 -12.537 1.00 86.12 152 GLU A CA 1
ATOM 1162 C C . GLU A 1 152 ? 9.605 15.515 -12.913 1.00 86.12 152 GLU A C 1
ATOM 1164 O O . GLU A 1 152 ? 9.833 15.963 -14.035 1.00 86.12 152 GLU A O 1
ATOM 1169 N N . SER A 1 153 ? 10.579 15.345 -12.014 1.00 78.94 153 SER A N 1
ATOM 1170 C CA . SER A 1 153 ? 11.972 15.756 -12.241 1.00 78.94 153 SER A CA 1
ATOM 1171 C C . SER A 1 153 ? 12.716 14.944 -13.308 1.00 78.94 153 SER A C 1
ATOM 1173 O O . SER A 1 153 ? 13.759 15.381 -13.782 1.00 78.94 153 SER A O 1
ATOM 1175 N N . THR A 1 154 ? 12.203 13.769 -13.682 1.00 69.88 154 THR A N 1
ATOM 1176 C CA . THR A 1 154 ? 12.840 12.876 -14.666 1.00 69.88 154 THR A CA 1
ATOM 1177 C C . THR A 1 154 ? 12.243 12.986 -16.070 1.00 69.88 154 THR A C 1
ATOM 1179 O O . THR A 1 154 ? 12.806 12.418 -17.004 1.00 69.88 154 THR A O 1
ATOM 1182 N N . GLN A 1 155 ? 11.137 13.722 -16.238 1.00 63.41 155 GLN A N 1
ATOM 1183 C CA . GLN A 1 155 ? 10.500 13.980 -17.539 1.00 63.41 155 GLN A CA 1
ATOM 1184 C C . GLN A 1 155 ? 10.837 15.358 -18.144 1.00 63.41 155 GLN A C 1
ATOM 1186 O O . GLN A 1 155 ? 10.416 15.628 -19.271 1.00 63.41 155 GLN A O 1
ATOM 1191 N N . GLY A 1 156 ? 11.559 16.221 -17.418 1.00 49.59 156 GLY A N 1
ATOM 1192 C CA . GLY A 1 156 ? 12.035 17.534 -17.884 1.00 49.59 156 GLY A CA 1
ATOM 1193 C C . GLY A 1 156 ? 13.482 17.507 -18.352 1.00 49.59 156 GLY A C 1
ATOM 1194 O O . GLY A 1 156 ? 13.793 18.277 -19.288 1.00 49.59 156 GLY A O 1
#

Secondary structure (DSSP, 8-state):
------------------------------GGGGG-SSHHHHHHHHHHHHTT-TTSHHHHHHHHHHHHHHHHHHHHHTT--------SS-HHHHHHHHHHHHHHHHHHHHHHHHHHHHHHHTT---TTTTTHHHHHHHHHHHHHHHHHHHHHHH--

pLDDT: mean 75.07, std 18.27, range [36.0, 94.5]

Sequence (156 aa):
MKTSFAILPFLASMTCAFTVVPTPRFGRHSPTLNLYQSVEEAIADAERICANDPGSAECRVAWDIVEEIESTISHKEGDATNTPLNTTPDLTALLGSFDILVRKIDGKMGQLKATTDKLQELGANDPSVEGLGVRAEEMKNHLAYVRNYLYESTQG

InterPro domains:
  IPR003823 CP12 domain [SM01093] (35-90)
  IPR039314 Calvin cycle protein CP12-like [PTHR33921] (32-127)

Foldseek 3Di:
DDDDDDDDDDDDDDPPDPPPPPPPPPPDPDPCLVVDPDLVRLLVVLCVQPVVPLQDPSNVVSLVSSVVNVVVVVVVVVVDPDDDDPPPPVVVVVLVVLVSVLSSLLSVLSNLLSVLVVCVVVVVPDVVSVCSNVVSVVVNVVSVVVSVVSVVVVVD

Organism: NCBI:txid49249

Radius of gyration: 26.06 Å; chains: 1; bounding box: 42×55×94 Å